Protein AF-A0A9D5SW98-F1 (afdb_monomer)

Structure (mmCIF, N/CA/C/O backbone):
data_AF-A0A9D5SW98-F1
#
_entry.id   AF-A0A9D5SW98-F1
#
loop_
_atom_site.group_PDB
_atom_site.id
_atom_site.type_symbol
_atom_site.label_atom_id
_atom_site.label_alt_id
_atom_site.label_comp_id
_atom_site.label_asym_id
_atom_site.label_entity_id
_atom_site.label_seq_id
_atom_site.pdbx_PDB_ins_code
_atom_site.Cartn_x
_atom_site.Cartn_y
_atom_site.Cartn_z
_atom_site.occupancy
_atom_site.B_iso_or_equiv
_atom_site.auth_seq_id
_atom_site.auth_comp_id
_atom_site.auth_asym_id
_atom_site.auth_atom_id
_atom_site.pdbx_PDB_model_num
ATOM 1 N N . GLY A 1 1 ? 4.856 -6.917 8.637 1.00 45.06 1 GLY A N 1
ATOM 2 C CA . GLY A 1 1 ? 5.734 -6.930 7.455 1.00 45.06 1 GLY A CA 1
ATOM 3 C C . GLY A 1 1 ? 5.591 -8.249 6.732 1.00 45.06 1 GLY A C 1
ATOM 4 O O . GLY A 1 1 ? 6.237 -9.216 7.112 1.00 45.06 1 GLY A O 1
ATOM 5 N N . CYS A 1 2 ? 4.701 -8.320 5.745 1.00 40.59 2 CYS A N 1
ATOM 6 C CA . CYS A 1 2 ? 4.606 -9.491 4.873 1.00 40.59 2 CYS A CA 1
ATOM 7 C C . CYS A 1 2 ? 5.770 -9.446 3.875 1.00 40.59 2 CYS A C 1
ATOM 9 O O . CYS A 1 2 ? 6.033 -8.415 3.265 1.00 40.59 2 CYS A O 1
ATOM 11 N N . ALA A 1 3 ? 6.506 -10.551 3.775 1.00 44.94 3 ALA A N 1
ATOM 12 C CA . ALA A 1 3 ? 7.781 -10.657 3.081 1.00 44.94 3 ALA A CA 1
ATOM 13 C C . ALA A 1 3 ? 7.626 -10.561 1.550 1.00 44.94 3 ALA A C 1
ATOM 15 O O . ALA A 1 3 ? 7.527 -11.569 0.855 1.00 44.94 3 ALA A O 1
ATOM 16 N N . GLY A 1 4 ? 7.621 -9.341 1.018 1.00 50.59 4 GLY A N 1
ATOM 17 C CA . GLY A 1 4 ? 7.677 -9.065 -0.414 1.00 50.59 4 GLY A CA 1
ATOM 18 C C . GLY A 1 4 ? 8.823 -8.110 -0.721 1.00 50.59 4 GLY A C 1
ATOM 19 O O . GLY A 1 4 ? 8.647 -6.916 -0.544 1.00 50.59 4 GLY A O 1
ATOM 20 N N . GLY A 1 5 ? 9.971 -8.647 -1.160 1.00 58.41 5 GLY A N 1
ATOM 21 C CA . GLY A 1 5 ? 11.107 -7.935 -1.777 1.00 58.41 5 GLY A CA 1
ATOM 22 C C . GLY A 1 5 ? 11.630 -6.686 -1.051 1.00 58.41 5 GLY A C 1
ATOM 23 O O . GLY A 1 5 ? 10.975 -5.652 -1.022 1.00 58.41 5 GLY A O 1
ATOM 24 N N . GLN A 1 6 ? 12.866 -6.724 -0.545 1.00 68.69 6 GLN A N 1
ATOM 25 C CA . GLN A 1 6 ? 13.484 -5.537 0.059 1.00 68.69 6 GLN A CA 1
ATOM 26 C C . GLN A 1 6 ? 13.642 -4.420 -0.985 1.00 68.69 6 GLN A C 1
ATOM 28 O O . GLN A 1 6 ? 14.443 -4.522 -1.915 1.00 68.69 6 GLN A O 1
ATOM 33 N N . GLY A 1 7 ? 12.859 -3.349 -0.835 1.00 76.00 7 GLY A N 1
ATOM 34 C CA . GLY A 1 7 ? 13.106 -2.094 -1.533 1.00 76.00 7 GLY A CA 1
ATOM 35 C C . GLY A 1 7 ? 14.441 -1.515 -1.071 1.00 76.00 7 GLY A C 1
ATOM 36 O O . GLY A 1 7 ? 14.771 -1.584 0.108 1.00 76.00 7 GLY A O 1
ATOM 37 N N . LEU A 1 8 ? 15.226 -0.964 -1.996 1.00 80.69 8 LEU A N 1
ATOM 38 C CA . LEU A 1 8 ? 16.517 -0.356 -1.659 1.00 80.69 8 LEU A CA 1
ATOM 39 C C . LEU A 1 8 ? 16.382 1.114 -1.277 1.00 80.69 8 LEU A C 1
ATOM 41 O O . LEU A 1 8 ? 17.169 1.596 -0.473 1.00 80.69 8 LEU A O 1
ATOM 45 N N . TYR A 1 9 ? 15.403 1.817 -1.847 1.00 80.88 9 TYR A N 1
ATOM 46 C CA . TYR A 1 9 ? 15.187 3.240 -1.626 1.00 80.88 9 TYR A CA 1
ATOM 47 C C . TYR A 1 9 ? 13.708 3.601 -1.791 1.00 80.88 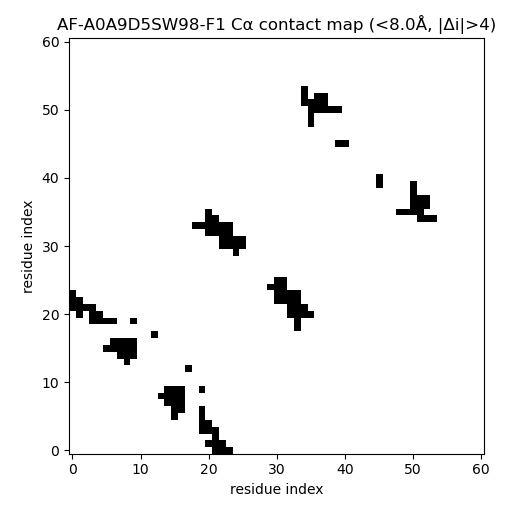9 TYR A C 1
ATOM 49 O O . TYR A 1 9 ? 13.061 3.109 -2.719 1.00 80.88 9 TYR A O 1
ATOM 57 N N . ALA A 1 10 ? 13.196 4.494 -0.944 1.00 80.81 10 ALA A N 1
ATOM 58 C CA . ALA A 1 10 ? 11.906 5.148 -1.150 1.00 80.81 10 ALA A CA 1
ATOM 59 C C . ALA A 1 10 ? 11.999 6.657 -0.854 1.00 80.81 10 ALA A C 1
ATOM 61 O O . ALA A 1 10 ? 12.570 7.044 0.174 1.00 80.81 10 ALA A O 1
ATOM 62 N N . PRO A 1 11 ? 11.419 7.526 -1.709 1.00 82.12 11 PRO A N 1
ATOM 63 C CA . PRO A 1 11 ? 11.299 8.949 -1.405 1.00 82.12 11 PRO A CA 1
ATOM 64 C C . PRO A 1 11 ? 10.640 9.161 -0.035 1.00 82.12 11 PRO A C 1
ATOM 66 O O . PRO A 1 11 ? 9.625 8.541 0.270 1.00 82.12 11 PRO A O 1
ATOM 69 N N . GLY A 1 12 ? 11.238 10.006 0.806 1.00 86.69 12 GLY A N 1
ATOM 70 C CA . GLY A 1 12 ? 10.758 10.279 2.167 1.00 86.69 12 GLY A CA 1
ATOM 71 C C . GLY A 1 12 ? 11.206 9.282 3.247 1.00 86.69 12 GLY A C 1
ATOM 72 O O . GLY A 1 12 ? 11.132 9.630 4.419 1.00 86.69 12 GLY A O 1
ATOM 73 N N . GLN A 1 13 ? 11.718 8.098 2.884 1.00 88.00 13 GLN A N 1
ATOM 74 C CA . GLN A 1 13 ? 12.271 7.115 3.839 1.00 88.00 13 GLN A CA 1
ATOM 75 C C . GLN A 1 13 ? 13.788 6.916 3.695 1.00 88.00 13 GLN A C 1
ATOM 77 O O . GLN A 1 13 ? 14.452 6.536 4.653 1.00 88.00 13 GLN A O 1
ATOM 82 N N . GLY A 1 14 ? 14.356 7.182 2.515 1.00 86.81 14 GLY A N 1
ATOM 83 C CA . GLY A 1 14 ? 15.775 6.948 2.250 1.00 86.81 14 GLY A CA 1
ATOM 84 C C . GLY A 1 14 ? 16.066 5.493 1.881 1.00 86.81 14 GLY A C 1
ATOM 85 O O . GLY A 1 14 ? 15.243 4.840 1.236 1.00 86.81 14 GLY A O 1
ATOM 86 N N . PHE A 1 15 ? 17.263 5.014 2.228 1.00 86.44 15 PHE A N 1
ATOM 87 C CA . PHE A 1 15 ? 17.699 3.645 1.942 1.00 86.44 15 PHE A CA 1
ATOM 88 C C . PHE A 1 15 ? 17.09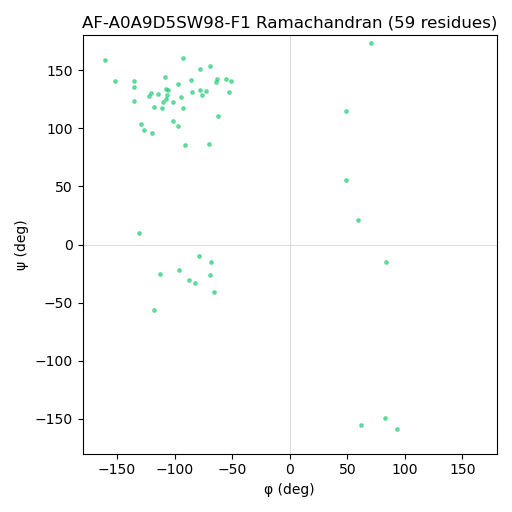7 2.630 2.918 1.00 86.44 15 PHE A C 1
ATOM 90 O O . PHE A 1 15 ? 16.853 2.964 4.071 1.00 86.44 15 PHE A O 1
ATOM 97 N N . PHE A 1 16 ? 16.913 1.388 2.457 1.00 85.00 16 PHE A N 1
ATOM 98 C CA . PHE A 1 16 ? 16.300 0.293 3.227 1.00 85.00 16 PHE A CA 1
ATOM 99 C C . PHE A 1 16 ? 14.974 0.704 3.900 1.00 85.00 16 PHE A C 1
ATOM 101 O O . PHE A 1 16 ? 14.846 0.605 5.121 1.00 85.00 16 PHE A O 1
ATOM 108 N N . PRO A 1 17 ? 13.997 1.204 3.118 1.00 85.69 17 PRO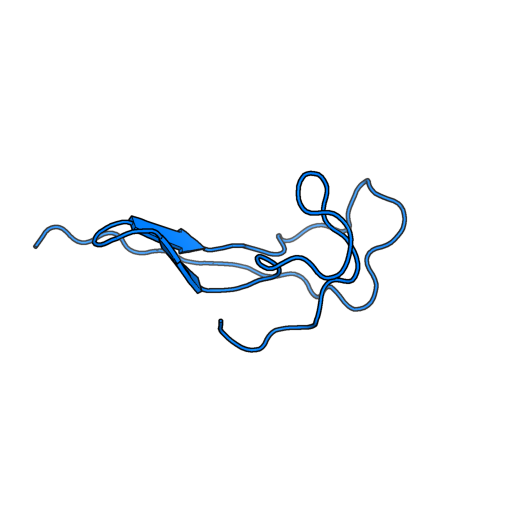 A N 1
ATOM 109 C CA . PRO A 1 17 ? 12.724 1.683 3.642 1.00 85.69 17 PRO A CA 1
ATOM 110 C C . PRO A 1 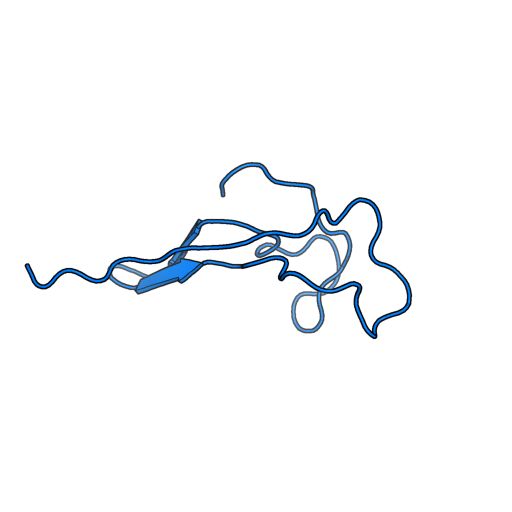17 ? 11.998 0.631 4.485 1.00 85.69 17 PRO A C 1
ATOM 112 O O . PRO A 1 17 ? 11.960 -0.551 4.139 1.00 85.69 17 PRO A O 1
ATOM 115 N N . GLU A 1 18 ? 11.359 1.097 5.556 1.00 86.31 18 GLU A N 1
ATOM 116 C CA . GLU A 1 18 ? 10.493 0.289 6.418 1.00 86.31 18 GLU A CA 1
ATOM 117 C C . GLU A 1 18 ? 9.239 -0.170 5.658 1.00 86.31 18 GLU A C 1
ATOM 119 O O . GLU A 1 18 ? 8.828 -1.332 5.733 1.00 86.31 18 GLU A O 1
ATOM 124 N N . TYR A 1 19 ? 8.669 0.730 4.854 1.00 86.88 19 TYR A N 1
ATOM 125 C CA . TYR A 1 19 ? 7.471 0.482 4.064 1.00 86.88 19 TYR A CA 1
ATOM 126 C C . TYR A 1 19 ? 7.836 0.205 2.604 1.00 86.88 19 TYR A C 1
ATOM 128 O O . TYR A 1 19 ? 8.200 1.117 1.857 1.00 86.88 19 TYR A O 1
ATOM 136 N N . THR A 1 20 ? 7.724 -1.064 2.200 1.00 84.25 20 THR A N 1
ATOM 137 C CA . THR A 1 20 ? 8.105 -1.560 0.862 1.00 84.25 20 THR A CA 1
ATOM 138 C C . THR A 1 20 ? 6.923 -2.140 0.090 1.00 84.25 20 THR A C 1
ATOM 140 O O . THR A 1 20 ? 6.633 -1.692 -1.018 1.00 84.25 20 THR A O 1
ATOM 143 N N . SER A 1 21 ? 6.235 -3.128 0.663 1.00 86.00 21 SER A N 1
ATOM 144 C CA . SER A 1 21 ? 4.991 -3.689 0.133 1.00 86.00 21 SER A CA 1
ATOM 145 C C . SER A 1 21 ? 4.205 -4.429 1.218 1.00 86.00 21 SER A C 1
ATOM 147 O O . SER A 1 21 ? 4.766 -4.848 2.234 1.00 86.00 21 SER A O 1
ATOM 149 N N . GLY A 1 22 ? 2.902 -4.595 0.998 1.00 87.75 22 GLY A N 1
ATOM 150 C CA . GLY A 1 22 ? 2.032 -5.404 1.849 1.00 87.75 22 GLY A CA 1
ATOM 151 C C . GLY A 1 22 ? 1.331 -4.620 2.958 1.00 87.75 22 GLY A C 1
ATOM 152 O O . GLY A 1 22 ? 1.122 -3.414 2.854 1.00 87.75 22 GLY A O 1
ATOM 153 N N . TYR A 1 23 ? 0.912 -5.346 3.994 1.00 90.88 23 TYR A N 1
ATOM 154 C CA . TYR A 1 23 ? 0.069 -4.845 5.077 1.00 90.88 23 TYR A CA 1
ATOM 155 C C . TYR A 1 23 ? 0.871 -4.425 6.314 1.00 90.88 23 TYR A C 1
ATOM 157 O O . TYR A 1 23 ? 1.784 -5.135 6.762 1.00 90.88 23 TYR A O 1
ATOM 165 N N . PHE A 1 24 ? 0.469 -3.294 6.888 1.00 90.50 24 PHE A N 1
ATOM 166 C CA . PHE A 1 24 ? 1.037 -2.692 8.084 1.00 90.50 24 PHE A CA 1
ATOM 167 C C . PHE A 1 24 ? -0.078 -2.221 9.018 1.00 90.50 24 PHE A C 1
ATOM 169 O O . PHE A 1 24 ? -1.080 -1.664 8.577 1.00 90.50 24 PHE A O 1
ATOM 176 N N . LEU A 1 25 ? 0.138 -2.410 10.317 1.00 91.12 25 LEU A N 1
ATOM 177 C CA . LEU A 1 25 ? -0.640 -1.761 11.364 1.00 91.12 25 LEU A CA 1
ATOM 178 C C . LEU A 1 25 ? 0.094 -0.492 11.782 1.00 91.12 25 LEU A C 1
ATOM 180 O O . LEU A 1 25 ? 1.281 -0.548 12.107 1.00 91.12 25 LEU A O 1
ATOM 184 N N . THR A 1 26 ? -0.602 0.636 11.762 1.00 87.81 26 THR A N 1
ATOM 185 C CA . THR A 1 26 ? -0.085 1.925 12.215 1.00 87.81 26 THR A CA 1
ATOM 186 C C . THR A 1 26 ? -0.924 2.419 13.395 1.00 87.81 26 THR A C 1
ATOM 188 O O . THR A 1 26 ? -2.135 2.616 13.306 1.00 87.81 26 THR A O 1
ATOM 191 N N . GLY A 1 27 ? -0.286 2.585 14.556 1.00 88.12 27 GLY A N 1
ATOM 192 C CA . GLY A 1 27 ? -1.010 2.815 15.810 1.00 88.12 27 GLY A CA 1
ATOM 193 C C . GLY A 1 27 ? -1.924 1.640 16.184 1.00 88.12 27 GLY A C 1
ATOM 194 O O . GLY A 1 27 ? -1.680 0.506 15.782 1.00 88.12 27 GLY A O 1
ATOM 195 N N . GLU A 1 28 ? -2.971 1.912 16.966 1.00 88.81 28 GLU A N 1
ATOM 196 C CA . GLU A 1 28 ? -3.866 0.859 17.476 1.00 88.81 28 GLU A CA 1
ATOM 197 C C . GLU A 1 28 ? -4.941 0.435 16.465 1.00 88.81 28 GLU A C 1
ATOM 199 O O . GLU A 1 28 ? -5.303 -0.735 16.418 1.00 88.81 28 GLU A O 1
ATOM 204 N N . ASN A 1 29 ? -5.425 1.365 15.630 1.00 89.94 29 ASN A N 1
ATOM 205 C CA . ASN A 1 29 ? -6.637 1.164 14.820 1.00 89.94 29 ASN A CA 1
ATOM 206 C C . ASN A 1 29 ? -6.482 1.520 13.331 1.00 89.94 29 ASN A C 1
ATOM 208 O O . ASN A 1 29 ? -7.485 1.583 12.621 1.00 89.94 29 ASN A O 1
ATOM 212 N N . THR A 1 30 ? -5.264 1.777 12.836 1.00 92.38 30 THR A N 1
ATOM 213 C CA . THR A 1 30 ? -5.061 2.086 11.409 1.00 92.38 30 THR A CA 1
ATOM 214 C C . THR A 1 30 ? -4.409 0.917 10.689 1.00 92.38 30 THR A C 1
ATOM 216 O O . THR A 1 30 ? -3.3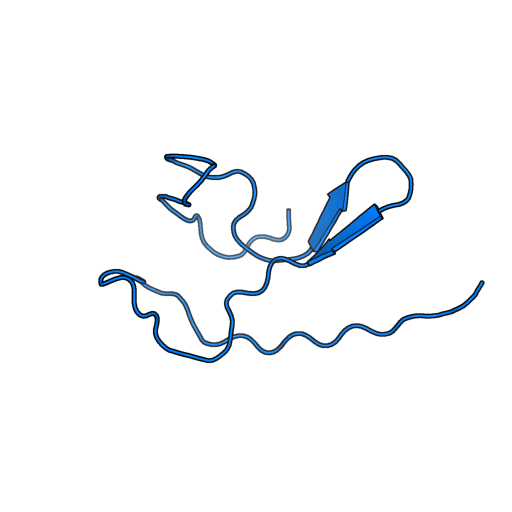74 0.393 11.095 1.00 92.38 30 THR A O 1
ATOM 219 N N . GLN A 1 31 ? -5.036 0.519 9.588 1.00 92.88 31 GLN A N 1
ATOM 220 C CA . GLN A 1 31 ? -4.558 -0.511 8.680 1.00 92.88 31 GLN A CA 1
ATOM 221 C C . GLN A 1 31 ? -4.066 0.163 7.400 1.00 92.88 31 GLN A C 1
ATOM 223 O O . GLN A 1 31 ? -4.806 0.916 6.766 1.00 92.88 31 GLN A O 1
ATOM 228 N N . MET A 1 32 ? -2.821 -0.098 7.017 1.00 93.06 32 MET A N 1
ATOM 229 C CA . MET A 1 32 ? -2.198 0.471 5.827 1.00 93.06 32 MET A CA 1
ATOM 230 C C . MET A 1 32 ? -1.770 -0.638 4.870 1.00 93.06 32 MET A C 1
ATOM 232 O O . MET A 1 32 ? -1.075 -1.576 5.257 1.00 93.06 32 MET A O 1
ATOM 236 N N . ILE A 1 33 ? -2.138 -0.494 3.596 1.00 92.69 33 ILE A N 1
ATOM 237 C CA . ILE A 1 33 ? -1.642 -1.343 2.512 1.00 92.69 33 ILE A CA 1
ATOM 238 C C . ILE A 1 33 ? -0.711 -0.531 1.617 1.00 92.69 33 ILE A C 1
ATOM 240 O O . ILE A 1 33 ? -1.113 0.474 1.032 1.00 92.69 33 ILE A O 1
ATOM 244 N N . VAL A 1 34 ? 0.523 -1.002 1.465 1.00 89.44 34 VAL A N 1
ATOM 245 C CA . VAL A 1 34 ? 1.500 -0.457 0.519 1.00 89.44 34 VAL A CA 1
ATOM 246 C C . VAL A 1 34 ? 1.461 -1.315 -0.742 1.00 89.44 34 VAL A C 1
ATOM 248 O O . VAL A 1 34 ? 1.995 -2.424 -0.770 1.00 89.44 34 VAL A O 1
ATOM 251 N N . SER A 1 35 ? 0.791 -0.812 -1.781 1.00 88.00 35 SER A N 1
ATOM 252 C CA . SER A 1 35 ? 0.723 -1.471 -3.089 1.00 88.00 35 SER A CA 1
ATOM 253 C C . SER A 1 35 ? 1.919 -1.099 -3.958 1.00 88.00 35 SER A C 1
ATOM 255 O O . SER A 1 35 ? 2.333 0.060 -4.020 1.00 88.00 35 SER A O 1
ATOM 257 N N . ARG A 1 36 ? 2.420 -2.074 -4.713 1.00 84.88 36 ARG A N 1
ATOM 258 C CA . ARG A 1 36 ? 3.419 -1.855 -5.761 1.00 84.88 36 ARG A CA 1
ATOM 259 C C . ARG A 1 36 ? 2.819 -1.302 -7.060 1.00 84.88 36 ARG A C 1
ATOM 261 O O . ARG A 1 36 ? 3.564 -0.871 -7.938 1.00 84.88 36 ARG A O 1
ATOM 268 N N . GLY A 1 37 ? 1.496 -1.269 -7.194 1.00 84.56 37 GLY A N 1
ATOM 269 C CA . GLY A 1 37 ? 0.803 -0.772 -8.380 1.00 84.56 37 GLY A CA 1
ATOM 270 C C . GLY A 1 37 ? 0.931 -1.677 -9.614 1.00 84.56 37 GLY A C 1
ATOM 271 O O . GLY A 1 37 ? 1.672 -2.660 -9.636 1.00 84.56 37 GLY A O 1
ATOM 272 N N . LEU A 1 38 ? 0.190 -1.324 -10.668 1.00 86.19 38 LEU A N 1
ATOM 273 C CA . LEU A 1 38 ? 0.042 -2.132 -11.891 1.00 86.19 38 LEU A CA 1
ATOM 274 C C . LEU A 1 38 ? 0.981 -1.726 -13.036 1.00 86.19 38 LEU A C 1
ATOM 276 O O . LEU A 1 38 ? 1.224 -2.513 -13.947 1.00 86.19 38 LEU A O 1
ATOM 280 N N . GLY A 1 39 ? 1.476 -0.488 -13.020 1.00 73.88 39 GLY A N 1
ATOM 281 C CA . GLY A 1 39 ? 2.288 0.071 -14.100 1.00 73.88 39 GLY A CA 1
ATOM 282 C C . GLY A 1 39 ? 3.787 -0.115 -13.887 1.00 73.88 39 GLY A C 1
ATOM 283 O O . GLY A 1 39 ? 4.252 -0.271 -12.758 1.00 73.88 39 GLY A O 1
ATOM 284 N N . ASN A 1 40 ? 4.554 -0.000 -14.970 1.00 59.50 40 ASN A N 1
ATOM 285 C CA . ASN A 1 40 ? 5.990 0.261 -14.901 1.00 59.50 40 ASN A CA 1
ATOM 286 C C . ASN A 1 40 ? 6.197 1.758 -14.595 1.00 59.50 40 ASN A C 1
ATOM 288 O O . ASN A 1 40 ? 5.514 2.614 -15.144 1.00 59.50 40 ASN A O 1
ATOM 292 N N . SER A 1 41 ? 7.068 2.068 -13.639 1.00 58.69 41 SER A N 1
ATOM 293 C CA . SER A 1 41 ? 7.218 3.405 -13.039 1.00 58.69 41 SER A CA 1
ATOM 294 C C . SER A 1 41 ? 7.804 4.469 -13.979 1.00 58.69 41 SER A C 1
ATOM 296 O O . SER A 1 41 ? 8.596 4.143 -14.853 1.00 58.69 41 SER A O 1
ATOM 298 N N . LEU A 1 42 ? 7.476 5.746 -13.717 1.00 58.28 42 LEU A N 1
ATOM 299 C CA . LEU A 1 42 ? 8.144 6.941 -14.269 1.00 58.28 42 LEU A CA 1
ATOM 300 C C . LEU A 1 42 ? 9.576 7.136 -13.724 1.00 58.28 42 LEU A C 1
ATOM 302 O O . LEU A 1 42 ? 10.415 7.744 -14.380 1.00 58.28 42 LEU A O 1
ATOM 306 N N . PHE A 1 43 ? 9.863 6.632 -12.519 1.00 60.00 43 PHE A N 1
ATOM 307 C CA . PHE A 1 43 ? 11.212 6.561 -11.950 1.00 60.00 43 PHE A CA 1
ATOM 308 C C . PHE A 1 43 ? 12.034 5.475 -12.668 1.00 60.00 43 PHE A C 1
ATOM 310 O O . PHE A 1 43 ? 11.532 4.353 -12.796 1.00 60.00 43 PHE A O 1
ATOM 317 N N . PRO A 1 44 ? 13.282 5.760 -13.091 1.00 56.25 44 PRO A N 1
ATOM 318 C CA . PRO A 1 44 ? 13.991 4.952 -14.086 1.00 56.25 44 PRO A CA 1
ATOM 319 C C . PRO A 1 44 ? 14.400 3.549 -13.615 1.00 56.25 44 PRO A C 1
ATOM 321 O O . PRO A 1 44 ? 14.731 2.715 -14.451 1.00 56.25 44 PRO A O 1
ATOM 324 N N . GLN A 1 45 ? 14.382 3.251 -12.309 1.00 57.34 45 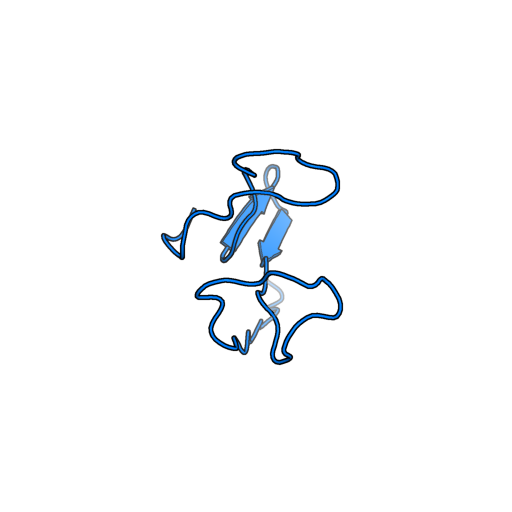GLN A N 1
ATOM 325 C CA . GLN A 1 45 ? 14.780 1.935 -11.796 1.00 57.34 45 GLN A CA 1
ATOM 326 C C . GLN A 1 45 ? 13.740 1.331 -10.840 1.00 57.34 45 GLN A C 1
ATOM 328 O O . GLN A 1 45 ? 13.662 1.688 -9.668 1.00 57.34 45 GLN A O 1
ATOM 333 N N . ARG A 1 46 ? 12.970 0.355 -11.340 1.00 63.97 46 ARG A N 1
ATOM 334 C CA . ARG A 1 46 ? 12.214 -0.634 -10.550 1.00 63.97 46 ARG A CA 1
ATOM 335 C C . ARG A 1 46 ? 12.716 -2.024 -10.921 1.00 63.97 46 ARG A C 1
ATOM 337 O O . ARG A 1 46 ? 12.276 -2.606 -11.906 1.00 63.97 46 ARG A O 1
ATOM 344 N N . LEU A 1 47 ? 13.649 -2.557 -10.141 1.00 65.56 47 LEU A N 1
ATOM 345 C CA . LEU A 1 47 ? 14.149 -3.917 -10.334 1.00 65.56 47 LEU A CA 1
ATOM 346 C C . LEU A 1 47 ? 13.217 -4.901 -9.616 1.00 65.56 47 LEU A C 1
ATOM 348 O O . LEU A 1 47 ? 12.872 -4.690 -8.457 1.00 65.56 47 LEU A O 1
ATOM 352 N N . LEU A 1 48 ? 12.797 -5.964 -10.310 1.00 65.25 48 LEU A N 1
ATOM 353 C CA . LEU A 1 48 ? 11.998 -7.075 -9.757 1.00 65.25 48 LEU A CA 1
ATOM 354 C C . LEU A 1 48 ? 10.633 -6.685 -9.155 1.00 65.25 48 LEU A C 1
ATOM 356 O O . LEU A 1 48 ? 10.044 -7.439 -8.379 1.00 65.25 48 LEU A O 1
ATOM 360 N N . ASN A 1 49 ? 10.088 -5.533 -9.538 1.00 71.81 49 ASN A N 1
ATOM 361 C CA . ASN A 1 49 ? 8.809 -5.070 -9.027 1.00 71.81 49 ASN A CA 1
ATOM 362 C C . ASN A 1 49 ? 7.656 -5.556 -9.929 1.00 71.81 49 ASN A C 1
ATOM 364 O O . ASN A 1 49 ? 7.262 -4.871 -10.869 1.00 71.81 49 ASN A O 1
ATOM 368 N N . ARG A 1 50 ? 7.173 -6.784 -9.679 1.00 77.88 50 ARG A N 1
ATOM 369 C CA . ARG A 1 50 ? 6.047 -7.380 -10.423 1.00 77.88 50 ARG A CA 1
ATOM 370 C C . ARG A 1 50 ? 4.764 -6.556 -10.211 1.00 77.88 50 ARG A C 1
ATOM 372 O O . ARG A 1 50 ? 4.545 -6.129 -9.077 1.00 77.88 50 ARG A O 1
ATOM 379 N N . PRO A 1 51 ? 3.916 -6.388 -11.246 1.00 83.75 51 PRO A N 1
ATOM 380 C CA . PRO A 1 51 ? 2.609 -5.758 -11.098 1.00 83.75 51 PRO A CA 1
ATOM 381 C C . PRO A 1 51 ? 1.806 -6.389 -9.961 1.00 83.75 51 PRO A C 1
ATOM 383 O O . PRO A 1 51 ? 1.821 -7.610 -9.784 1.00 83.75 51 PRO A O 1
ATOM 386 N N . GLU A 1 52 ? 1.104 -5.553 -9.208 1.00 86.62 52 GLU A N 1
ATOM 387 C CA . GLU A 1 52 ? 0.331 -5.971 -8.045 1.00 86.62 52 GLU A CA 1
ATOM 388 C C . GLU A 1 52 ? -1.049 -5.320 -8.051 1.00 86.62 52 GLU A C 1
ATOM 390 O O . GLU A 1 52 ? -1.170 -4.094 -8.068 1.00 86.62 52 GLU A O 1
ATOM 395 N N . LEU A 1 53 ? -2.086 -6.160 -8.015 1.00 90.19 53 LEU A N 1
ATOM 396 C CA . LEU A 1 53 ? -3.467 -5.749 -7.801 1.00 90.19 53 LEU A CA 1
ATOM 397 C C . LEU A 1 53 ? -3.835 -6.033 -6.345 1.00 90.19 53 LEU A C 1
ATOM 399 O O . LEU A 1 53 ? -3.745 -7.173 -5.897 1.00 90.19 53 LEU A O 1
ATOM 403 N N . VAL A 1 54 ? -4.250 -4.998 -5.622 1.00 91.44 54 VAL A N 1
ATOM 404 C CA . VAL A 1 54 ? -4.708 -5.102 -4.233 1.00 91.44 54 VAL A CA 1
ATOM 405 C C . VAL A 1 54 ? -6.220 -4.924 -4.206 1.00 91.44 54 VAL A C 1
ATOM 407 O O . VAL A 1 54 ? -6.738 -3.990 -4.816 1.00 91.44 54 VAL A O 1
ATOM 410 N N . VAL A 1 55 ? -6.910 -5.793 -3.468 1.00 94.00 55 VAL A N 1
ATOM 411 C CA . VAL A 1 55 ? -8.338 -5.670 -3.155 1.00 94.00 55 VAL A CA 1
ATOM 412 C C . VAL A 1 55 ? -8.465 -5.453 -1.651 1.00 94.00 55 VAL A C 1
ATOM 414 O O . VAL A 1 55 ? -7.858 -6.188 -0.875 1.00 94.00 55 VAL A O 1
ATOM 417 N N . VAL A 1 56 ? -9.215 -4.427 -1.253 1.00 92.38 56 VAL A N 1
ATOM 418 C CA . VAL A 1 56 ? -9.518 -4.125 0.150 1.00 92.38 56 VAL A CA 1
ATOM 419 C C . VAL A 1 56 ? -11.028 -4.118 0.308 1.00 92.38 56 VAL A C 1
ATOM 421 O O . VAL A 1 56 ? -11.724 -3.425 -0.432 1.00 92.38 56 VAL A O 1
ATOM 424 N N . GLU A 1 57 ? -11.511 -4.880 1.277 1.00 94.19 57 GLU A N 1
ATOM 425 C CA . GLU A 1 57 ? -12.904 -4.890 1.701 1.00 94.19 57 GLU A CA 1
ATOM 426 C C . GLU A 1 57 ? -13.007 -4.162 3.042 1.00 94.19 57 GLU A C 1
ATOM 428 O O . GLU A 1 57 ? -12.180 -4.362 3.932 1.00 94.19 57 GLU A O 1
ATOM 433 N N . LEU A 1 58 ? -13.977 -3.254 3.154 1.00 93.06 58 LEU A N 1
ATOM 434 C CA . LEU A 1 58 ? -14.224 -2.484 4.368 1.00 93.06 58 LEU A CA 1
ATOM 435 C C . LEU A 1 58 ? -15.541 -2.946 4.975 1.00 93.06 58 LEU A C 1
ATOM 437 O O . LEU A 1 58 ? -16.600 -2.774 4.373 1.00 93.06 58 LEU A O 1
ATOM 441 N N . GLU A 1 59 ? -15.464 -3.481 6.186 1.00 91.19 59 GLU A N 1
ATOM 442 C CA . GLU A 1 59 ? -16.622 -3.925 6.951 1.00 91.19 59 GLU A CA 1
ATOM 443 C C . GLU A 1 59 ? -16.885 -2.969 8.114 1.00 91.19 59 GLU A C 1
ATOM 445 O O . GLU A 1 59 ? -15.963 -2.434 8.737 1.00 91.19 59 GLU A O 1
ATOM 450 N N . ARG A 1 60 ? -1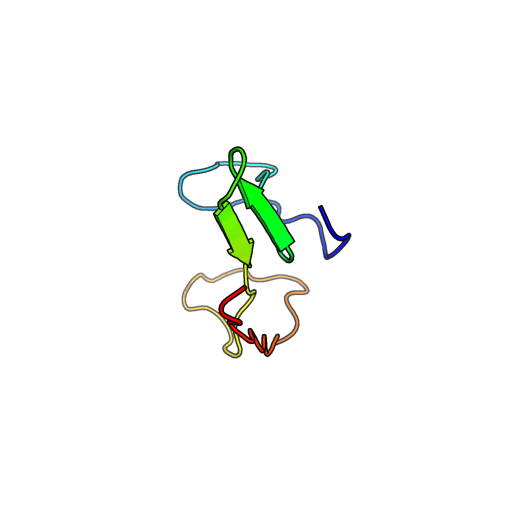8.166 -2.752 8.420 1.00 89.56 60 ARG A N 1
ATOM 451 C CA . ARG A 1 60 ? -18.575 -2.089 9.655 1.00 89.56 60 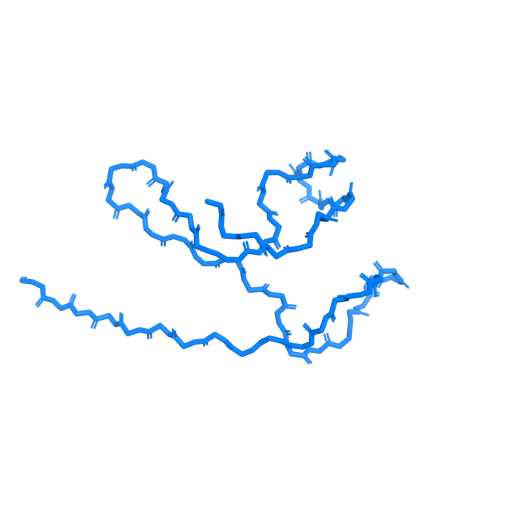ARG A CA 1
ATOM 452 C C . 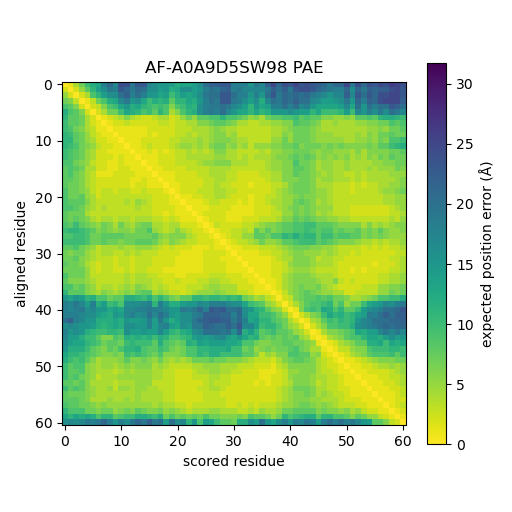ARG A 1 60 ? -18.835 -3.168 10.695 1.00 89.56 60 ARG A C 1
ATOM 454 O O . ARG A 1 60 ? -19.740 -3.975 10.501 1.00 89.56 60 ARG A O 1
ATOM 461 N N . VAL A 1 61 ? -18.049 -3.148 11.766 1.00 70.38 61 VAL A N 1
ATOM 462 C CA . VAL A 1 61 ? -18.279 -3.973 12.960 1.00 70.38 61 VAL A CA 1
ATOM 463 C C . VAL A 1 61 ? -19.418 -3.390 13.791 1.00 70.38 61 VAL A C 1
ATOM 465 O O . VAL A 1 61 ? -19.524 -2.138 13.844 1.00 70.38 61 VAL A O 1
#

pLDDT: mean 79.26, std 14.25, range [40.59, 94.19]

Radius of gyration: 13.17 Å; Cα contacts (8 Å, |Δi|>4): 68; chains: 1; bounding box: 36×21×32 Å

Foldseek 3Di:
DPDDDQDQQDVPQGGRRPDDAAWDDDPDDDIDGDALAADDDPPPDDPPSHHDDDDDDDDDD

Secondary structure (DSSP, 8-state):
-------SEETTTEES-S--SEEEEETTTEEEEE---SSPPSSS---S-------------

Solvent-accessible surface area (backbone atoms only — not comparable to full-atom values): 4331 Å² total; per-residue (Å²): 117,52,95,52,72,91,44,64,64,39,92,97,62,43,66,66,34,90,82,57,36,43,54,43,77,50,81,96,85,41,80,43,74,42,76,70,38,72,67,85,68,92,60,95,79,73,80,90,70,64,67,40,90,85,87,84,86,88,81,86,132

Mean predicted aligned error: 6.82 Å

Sequence (61 aa):
GCAGGQGLYAPGQGFFPEYTSGYFLTGENTQMIVSRGLGNSLFPQRLLNRPELVVVELERV